Protein AF-A0A1B1ZU40-F1 (afdb_monomer)

Sequence (87 aa):
MRTSARVVVLGAAALVVGLALPGAALAAPAQPEPPLTPADKAAQYACLQENLDLGTLPRQAIENPVAFSADVANAAQICEPVRAPVS

pLDDT: mean 71.31, std 21.22, range [35.75, 97.12]

Mean predicted aligned error: 16.48 Å

Foldseek 3Di:
DDDDDDDDDDDDDDDDDDDPDPDCPPPDPPDPDPDQDPVLVVQLVVLLVVQDPPVCLVVCCVVPVPVSVVSVVVSCVVSVVSNDPPD

Solvent-accessible surface area (backbone atoms only — not comparable to full-atom values): 5885 Å² total; per-residue (Å²): 142,82,90,79,88,79,89,80,91,84,78,94,77,86,82,90,75,86,80,88,64,92,77,77,72,80,76,67,80,78,71,82,76,80,81,81,48,75,66,42,50,52,52,35,51,51,45,40,59,76,62,40,64,78,87,51,45,71,57,35,47,72,79,37,49,67,60,38,51,49,51,54,53,49,35,47,64,70,32,48,62,56,70,49,78,83,126

Structure (mmCIF, N/CA/C/O backbone):
data_AF-A0A1B1ZU40-F1
#
_entry.id   AF-A0A1B1ZU40-F1
#
loop_
_atom_site.group_PDB
_atom_site.id
_atom_site.type_symbol
_atom_site.label_atom_id
_atom_site.label_alt_id
_atom_site.label_comp_id
_atom_site.label_asym_id
_atom_site.label_entity_id
_atom_site.label_seq_id
_atom_site.pdbx_PDB_ins_code
_atom_site.Cartn_x
_atom_site.Cartn_y
_atom_site.Cartn_z
_atom_site.occupancy
_atom_site.B_iso_or_equiv
_atom_site.auth_seq_id
_atom_site.auth_comp_id
_atom_site.auth_asym_id
_atom_site.auth_atom_id
_atom_site.pdbx_PDB_model_num
ATOM 1 N N . MET A 1 1 ? -17.580 45.134 34.539 1.00 48.06 1 MET A N 1
ATOM 2 C CA . MET A 1 1 ? -18.722 45.869 33.952 1.00 48.06 1 MET A CA 1
ATOM 3 C C . MET A 1 1 ? -18.216 46.857 32.911 1.00 48.06 1 MET A C 1
ATOM 5 O O . MET A 1 1 ? -17.537 47.799 33.290 1.00 48.06 1 MET A O 1
ATOM 9 N N . ARG A 1 2 ? -18.521 46.618 31.630 1.00 45.34 2 ARG A N 1
ATOM 10 C CA . ARG A 1 2 ? -18.890 47.610 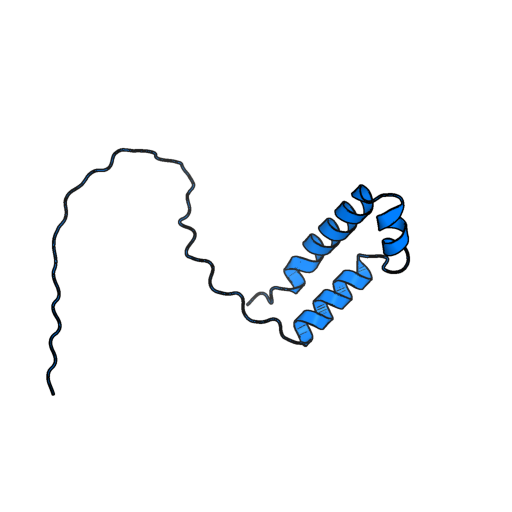30.598 1.00 45.34 2 ARG A CA 1
ATOM 11 C C . ARG A 1 2 ? -19.045 46.871 29.268 1.00 45.34 2 ARG A C 1
ATOM 13 O O . ARG A 1 2 ? -18.108 46.680 28.508 1.00 45.34 2 ARG A O 1
ATOM 20 N N . THR A 1 3 ? -20.266 46.405 29.063 1.00 46.53 3 THR A N 1
ATOM 21 C CA . THR A 1 3 ? -20.861 46.037 27.782 1.00 46.53 3 THR A CA 1
ATOM 22 C C . THR A 1 3 ? -20.719 47.199 26.800 1.00 46.53 3 THR A C 1
ATOM 24 O O . THR A 1 3 ? -20.923 48.345 27.199 1.00 46.53 3 THR A O 1
ATOM 27 N N . SER A 1 4 ? -20.449 46.926 25.523 1.00 45.47 4 SER A N 1
ATOM 28 C CA . SER A 1 4 ? -20.892 47.776 24.408 1.00 45.47 4 SER A CA 1
ATOM 29 C C . SER A 1 4 ? -20.839 46.990 23.104 1.00 45.47 4 SER A C 1
ATOM 31 O O . SER A 1 4 ? -19.806 46.898 22.448 1.00 45.47 4 SER A O 1
ATOM 33 N N . ALA A 1 5 ? -21.990 46.426 22.746 1.00 47.94 5 ALA A N 1
ATOM 34 C CA . ALA A 1 5 ? -22.307 46.055 21.380 1.00 47.94 5 ALA A CA 1
ATOM 35 C C . ALA A 1 5 ? -22.390 47.324 20.518 1.00 47.94 5 ALA A C 1
ATOM 37 O O . ALA A 1 5 ? -22.955 48.332 20.947 1.00 47.94 5 ALA A O 1
ATOM 38 N N . ARG A 1 6 ? -21.881 47.262 19.287 1.00 50.25 6 ARG A N 1
ATOM 39 C CA . ARG A 1 6 ? -22.283 48.173 18.213 1.00 50.25 6 ARG A CA 1
ATOM 40 C C . ARG A 1 6 ? -22.558 47.352 16.965 1.00 50.25 6 ARG A C 1
ATOM 42 O O . ARG A 1 6 ? -21.649 46.937 16.259 1.00 50.25 6 ARG A O 1
ATOM 49 N N . VAL A 1 7 ? -23.845 47.111 16.753 1.00 43.44 7 VAL A N 1
ATOM 50 C CA . VAL A 1 7 ? -24.423 46.760 15.461 1.00 43.44 7 VAL A CA 1
ATOM 51 C C . VAL A 1 7 ? -24.301 47.995 14.570 1.00 43.44 7 VAL A C 1
ATOM 53 O O . VAL A 1 7 ? -24.740 49.075 14.961 1.00 43.44 7 VAL A O 1
ATOM 56 N N . VAL A 1 8 ? -23.713 47.841 13.386 1.00 48.09 8 VAL A N 1
ATOM 57 C CA . VAL A 1 8 ? -23.805 48.823 12.302 1.00 48.09 8 VAL A CA 1
ATOM 58 C C . VAL A 1 8 ? -24.371 48.091 11.093 1.00 48.09 8 VAL A C 1
ATOM 60 O O . VAL A 1 8 ? -23.723 47.225 10.516 1.00 48.09 8 VAL A O 1
ATOM 63 N N . VAL A 1 9 ? -25.618 48.423 10.767 1.00 46.59 9 VAL A N 1
ATOM 64 C CA . VAL A 1 9 ? -26.326 48.032 9.545 1.00 46.59 9 VAL A CA 1
ATOM 65 C C . VAL A 1 9 ? -26.078 49.122 8.507 1.00 46.59 9 VAL A C 1
ATOM 67 O O . VAL A 1 9 ? -26.482 50.253 8.744 1.00 46.59 9 VAL A O 1
ATOM 70 N N . LEU A 1 10 ? -25.446 48.786 7.382 1.00 43.66 10 LEU A N 1
ATOM 71 C CA . LEU A 1 10 ? -25.318 49.573 6.141 1.00 43.66 10 LEU A CA 1
ATOM 72 C C . LEU A 1 10 ? -24.888 48.558 5.066 1.00 43.66 10 LEU A C 1
ATOM 74 O O . LEU A 1 10 ? -23.897 47.872 5.265 1.00 43.66 10 LEU A O 1
ATOM 78 N N . GLY A 1 11 ? -25.522 48.339 3.925 1.00 35.75 11 GLY A N 1
ATOM 79 C CA . GLY A 1 11 ? -26.703 48.880 3.279 1.00 35.75 11 GLY A CA 1
ATOM 80 C C . GLY A 1 11 ? -26.872 48.061 1.991 1.00 35.75 11 GLY A C 1
ATOM 81 O O . GLY A 1 11 ? -25.895 47.576 1.420 1.00 35.75 11 GLY A O 1
ATOM 82 N N . ALA A 1 12 ? -28.108 47.847 1.561 1.00 48.75 12 ALA A N 1
ATOM 83 C CA . ALA A 1 12 ? -28.390 47.247 0.267 1.00 48.75 12 ALA A CA 1
ATOM 84 C C . ALA A 1 12 ? -27.994 48.227 -0.850 1.00 48.75 12 ALA A C 1
ATOM 86 O O . ALA A 1 12 ? -28.522 49.334 -0.877 1.00 48.75 12 ALA A O 1
ATOM 87 N N . ALA A 1 13 ? -27.116 47.830 -1.774 1.00 41.88 13 ALA A N 1
ATOM 88 C CA . ALA A 1 13 ? -27.081 48.374 -3.134 1.00 41.88 13 ALA A CA 1
ATOM 89 C C . ALA A 1 13 ? -26.226 47.489 -4.052 1.00 41.88 13 ALA A C 1
ATOM 91 O O . ALA A 1 13 ? -25.061 47.211 -3.789 1.00 41.88 13 ALA A O 1
ATOM 92 N N . ALA A 1 14 ? -26.871 47.041 -5.121 1.00 47.62 14 ALA A N 1
ATOM 93 C CA . ALA A 1 14 ? -26.398 46.162 -6.173 1.00 47.62 14 ALA A CA 1
ATOM 94 C C . ALA A 1 14 ? -25.105 46.605 -6.878 1.00 47.62 14 ALA A C 1
ATOM 96 O O . ALA A 1 14 ? -24.924 47.781 -7.175 1.00 47.62 14 ALA A O 1
ATOM 97 N N . LEU A 1 15 ? -24.316 45.617 -7.306 1.00 37.88 15 LEU A N 1
ATOM 98 C CA . LEU A 1 15 ? -23.742 45.574 -8.653 1.00 37.88 15 LEU A CA 1
ATOM 99 C C . LEU A 1 15 ? -23.509 44.108 -9.024 1.00 37.88 15 LEU A C 1
ATOM 101 O O . LEU A 1 15 ? -22.465 43.512 -8.779 1.00 37.88 15 LEU A O 1
ATOM 105 N N . VAL A 1 16 ? -24.561 43.518 -9.582 1.00 51.47 16 VAL A N 1
ATOM 106 C CA . VAL A 1 16 ? -24.490 42.264 -10.323 1.00 51.47 16 VAL A CA 1
ATOM 107 C C . VAL A 1 16 ? -23.918 42.633 -11.691 1.00 51.47 16 VAL A C 1
ATOM 109 O O . VAL A 1 16 ? -24.612 43.231 -12.509 1.00 51.47 16 VAL A O 1
ATOM 112 N N . VAL A 1 17 ? -22.644 42.332 -11.933 1.00 42.59 17 VAL A N 1
ATOM 113 C CA . VAL A 1 17 ? -22.097 42.234 -13.291 1.00 42.59 17 VAL A CA 1
ATOM 114 C C . VAL A 1 17 ? -21.659 40.794 -13.456 1.00 42.59 17 VAL A C 1
ATOM 116 O O . VAL A 1 17 ? -20.882 40.261 -12.669 1.00 42.59 17 VAL A O 1
ATOM 119 N N . GLY A 1 18 ? -22.315 40.148 -14.411 1.00 50.81 18 GLY A N 1
ATOM 120 C CA . GLY A 1 18 ? -22.421 38.711 -14.509 1.00 50.81 18 GLY A CA 1
ATOM 121 C C . GLY A 1 18 ? -21.116 37.999 -14.826 1.00 50.81 18 GLY A C 1
ATOM 122 O O . GLY A 1 18 ? -20.293 38.468 -15.602 1.00 50.81 18 GLY A O 1
ATOM 123 N N . LEU A 1 19 ? -21.036 36.795 -14.275 1.00 40.25 19 LEU A N 1
ATOM 124 C CA . LEU A 1 19 ? -20.496 35.599 -14.907 1.00 40.25 19 LEU A CA 1
ATOM 125 C C . LEU A 1 19 ? -21.267 34.437 -14.276 1.00 40.25 19 LEU A C 1
ATOM 127 O O . LEU A 1 19 ? -20.864 33.849 -13.276 1.00 40.25 19 LEU A O 1
ATOM 131 N N . ALA A 1 20 ? -22.461 34.186 -14.814 1.00 40.34 20 ALA A N 1
ATOM 132 C CA . ALA A 1 20 ? -23.254 33.016 -14.479 1.00 40.34 20 ALA A CA 1
ATOM 133 C C . ALA A 1 20 ? -22.556 31.782 -15.067 1.00 40.34 20 ALA A C 1
ATOM 135 O O . ALA A 1 20 ? -22.811 31.389 -16.202 1.00 40.34 20 ALA A O 1
ATOM 136 N N . LEU A 1 21 ? -21.639 31.200 -14.299 1.00 41.78 21 LEU A N 1
ATOM 137 C CA . LEU A 1 21 ? -21.208 29.820 -14.485 1.00 41.78 21 LEU A CA 1
ATOM 138 C C . LEU A 1 21 ? -22.276 28.924 -13.841 1.00 41.78 21 LEU A C 1
ATOM 140 O O . LEU A 1 21 ? -22.475 29.007 -12.625 1.00 41.78 21 LEU A O 1
ATOM 144 N N . PRO A 1 22 ? -22.994 28.084 -14.605 1.00 41.00 22 PRO A N 1
ATOM 145 C CA . PRO A 1 22 ? -23.876 27.098 -14.008 1.00 41.00 22 PRO A CA 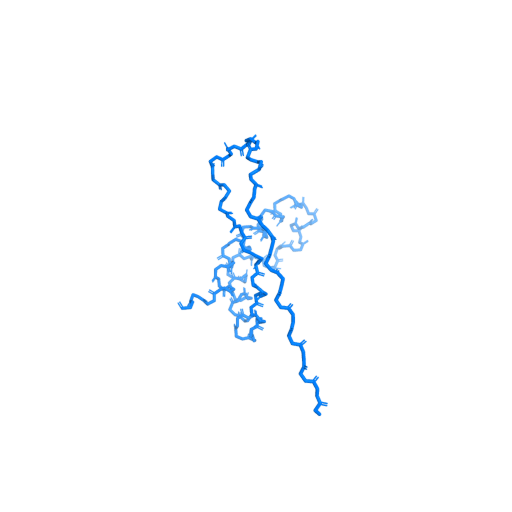1
ATOM 146 C C . PRO A 1 22 ? -23.000 26.045 -13.319 1.00 41.00 22 PRO A C 1
ATOM 148 O O . PRO A 1 22 ? -22.254 25.329 -13.979 1.00 41.00 22 PRO A O 1
ATOM 151 N N . GLY A 1 23 ? -23.072 25.968 -11.987 1.00 42.25 23 GLY A N 1
ATOM 152 C CA . GLY A 1 23 ? -22.518 24.838 -11.231 1.00 42.25 23 GLY A CA 1
ATOM 153 C C . GLY A 1 23 ? -21.444 25.147 -10.190 1.00 42.25 23 GLY A C 1
ATOM 154 O O . GLY A 1 23 ? -20.887 24.209 -9.631 1.00 42.25 23 GLY A O 1
ATOM 155 N N . ALA A 1 24 ? -21.169 26.412 -9.862 1.00 43.03 24 ALA A N 1
ATOM 156 C CA . ALA A 1 24 ? -20.402 26.727 -8.656 1.00 43.03 24 ALA A CA 1
ATOM 157 C C . ALA A 1 24 ? -21.288 26.514 -7.415 1.00 43.03 24 ALA A C 1
ATOM 159 O O . ALA A 1 24 ? -21.803 27.461 -6.821 1.00 43.03 24 ALA A O 1
ATOM 160 N N . ALA A 1 25 ? -21.501 25.250 -7.040 1.00 53.12 25 ALA A N 1
ATOM 161 C CA . ALA A 1 25 ? -21.853 24.928 -5.669 1.00 53.12 25 ALA A CA 1
ATOM 162 C C . ALA A 1 25 ? -20.765 25.560 -4.795 1.00 53.12 25 ALA A C 1
ATOM 164 O O . ALA A 1 25 ? -19.584 25.247 -4.939 1.00 53.12 25 ALA A O 1
ATOM 165 N N . LEU A 1 26 ? -21.160 26.529 -3.972 1.00 44.41 26 LEU A N 1
ATOM 166 C CA . LEU A 1 26 ? -20.297 27.176 -2.997 1.00 44.41 26 LEU A CA 1
ATOM 167 C C . LEU A 1 26 ? -19.714 26.074 -2.108 1.00 44.41 26 LEU A C 1
ATOM 169 O O . LEU A 1 26 ? -20.396 25.577 -1.214 1.00 44.41 26 LEU A O 1
ATOM 173 N N . ALA A 1 27 ? -18.482 25.652 -2.387 1.00 54.38 27 ALA A N 1
ATOM 174 C CA . ALA A 1 27 ? -17.756 24.765 -1.502 1.00 54.38 27 ALA A CA 1
ATOM 175 C C . ALA A 1 27 ? -17.546 25.542 -0.199 1.00 54.38 27 ALA A C 1
ATOM 177 O O . ALA A 1 27 ? -16.721 26.455 -0.128 1.00 54.38 27 ALA A O 1
ATOM 178 N N . ALA A 1 28 ? -18.354 25.231 0.817 1.00 57.03 28 ALA A N 1
ATOM 179 C CA . ALA A 1 28 ? -18.053 25.624 2.183 1.00 57.03 28 ALA A CA 1
ATOM 180 C C . ALA A 1 28 ? -16.611 25.182 2.491 1.00 57.03 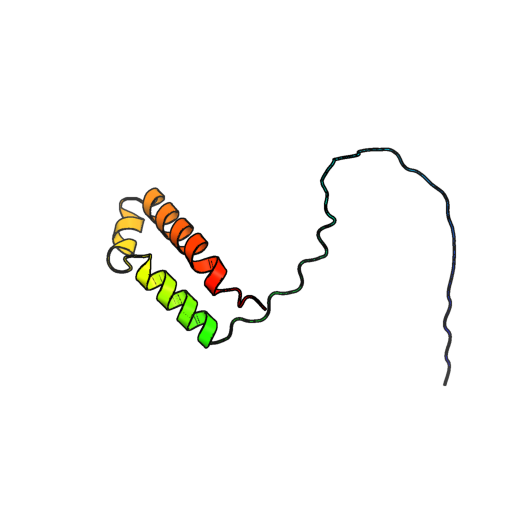28 ALA A C 1
ATOM 182 O O . ALA A 1 28 ? -16.185 24.145 1.971 1.00 57.03 28 ALA A O 1
ATOM 183 N N . PRO A 1 29 ? -15.839 25.941 3.293 1.00 58.22 29 PRO A N 1
ATOM 184 C CA . PRO A 1 29 ? -14.505 25.506 3.682 1.00 58.22 29 PRO A CA 1
ATOM 185 C C . PRO A 1 29 ? -14.612 24.084 4.233 1.00 58.22 29 PRO A C 1
ATOM 187 O O . PRO A 1 29 ? -15.414 23.842 5.143 1.00 58.22 29 PRO A O 1
ATOM 190 N N . ALA A 1 30 ? -13.871 23.151 3.626 1.00 65.81 30 ALA A N 1
ATOM 191 C CA . ALA A 1 30 ? -13.868 21.757 4.039 1.00 65.81 30 ALA A CA 1
ATOM 192 C C . ALA A 1 30 ? -13.626 21.720 5.551 1.00 65.81 30 ALA A C 1
ATOM 194 O O . ALA A 1 30 ? -12.630 22.262 6.040 1.00 65.81 30 ALA A O 1
ATOM 195 N N . GLN A 1 31 ? -14.588 21.176 6.299 1.00 59.69 31 GLN A N 1
ATOM 196 C CA . GLN A 1 31 ? -14.403 20.966 7.729 1.00 59.69 31 GLN A CA 1
ATOM 197 C C . GLN A 1 31 ? -13.157 20.083 7.900 1.00 59.69 31 GLN A C 1
ATOM 199 O O . GLN A 1 31 ? -12.994 19.148 7.111 1.00 59.69 31 GLN A O 1
ATOM 204 N N . PRO A 1 32 ? -12.265 20.367 8.868 1.00 64.06 32 PRO A N 1
ATOM 205 C CA . PRO A 1 32 ? -11.103 19.523 9.109 1.00 64.06 32 PRO A CA 1
ATOM 206 C C . PRO A 1 32 ? -11.556 18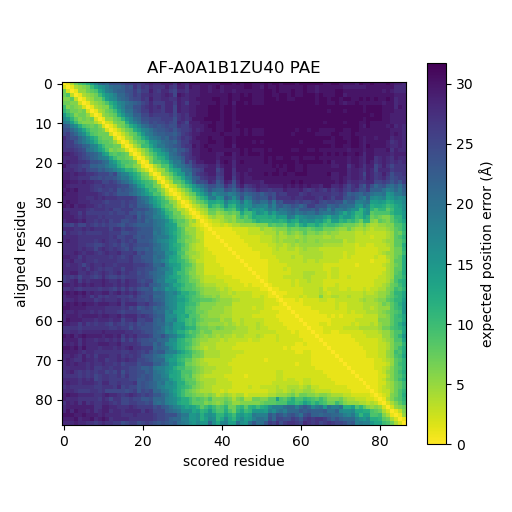.072 9.279 1.00 64.06 32 PRO A C 1
ATOM 208 O O . PRO A 1 32 ? -12.432 17.799 10.102 1.00 64.06 32 PRO A O 1
ATOM 211 N N . GLU A 1 33 ? -10.994 17.157 8.485 1.00 66.81 33 GLU A N 1
ATOM 212 C CA . GLU A 1 33 ? -11.308 15.737 8.623 1.00 66.81 33 GLU A CA 1
ATOM 213 C C . GLU A 1 33 ? -10.976 15.282 10.056 1.00 66.81 33 GLU A C 1
ATOM 215 O O . GLU A 1 33 ? -9.933 15.676 10.599 1.00 66.81 33 GLU A O 1
ATOM 220 N N . PRO A 1 34 ? -11.840 14.471 10.694 1.00 67.00 34 PRO A N 1
ATOM 221 C CA . PRO A 1 34 ? -11.541 13.923 12.005 1.00 67.00 34 PRO A CA 1
ATOM 222 C C . PRO A 1 34 ? -10.223 13.129 11.964 1.00 67.00 34 PRO A C 1
ATOM 224 O O . PRO A 1 34 ? -9.898 12.497 10.953 1.00 67.00 34 PRO A O 1
ATOM 227 N N . PRO A 1 35 ? -9.429 13.161 13.048 1.00 70.25 35 PRO 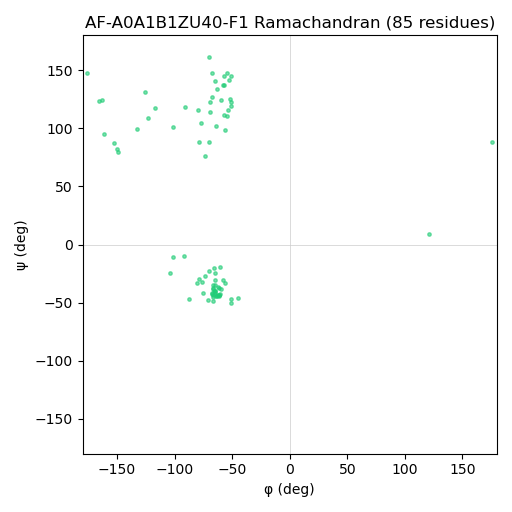A N 1
ATOM 228 C CA . PRO A 1 35 ? -8.172 12.434 13.094 1.00 70.25 35 PRO A CA 1
ATOM 229 C C . PRO A 1 35 ? -8.432 10.930 12.981 1.00 70.25 35 PRO A C 1
ATOM 231 O O . PRO A 1 35 ? -9.283 10.388 13.683 1.00 70.25 35 PRO A O 1
ATOM 234 N N . LEU A 1 36 ? -7.657 10.255 12.130 1.00 71.81 36 LEU A N 1
ATOM 235 C CA . LEU A 1 36 ? -7.754 8.807 11.954 1.00 71.81 36 LEU A CA 1
ATOM 236 C C . LEU A 1 36 ? -7.475 8.075 13.262 1.00 71.81 36 LEU A C 1
ATOM 238 O O . LEU A 1 36 ? -6.391 8.219 13.846 1.00 71.81 36 LEU A O 1
ATOM 242 N N . THR A 1 37 ? -8.426 7.246 13.685 1.00 83.75 37 THR A N 1
ATOM 243 C CA . THR A 1 37 ? -8.241 6.376 14.840 1.00 83.75 37 THR A CA 1
ATOM 244 C C . THR A 1 37 ? -7.239 5.261 14.508 1.00 83.75 37 THR A C 1
ATOM 246 O O . THR A 1 37 ? -6.980 4.965 13.336 1.00 83.75 37 THR A O 1
ATOM 249 N N . PRO A 1 38 ? -6.647 4.595 15.515 1.00 84.56 38 PRO A N 1
ATOM 250 C CA . PRO A 1 38 ? -5.812 3.420 15.276 1.00 84.56 38 PRO A CA 1
ATOM 251 C C . PRO A 1 38 ? -6.531 2.304 14.500 1.00 84.56 38 PRO A C 1
ATOM 253 O O . PRO A 1 38 ? -5.895 1.624 13.698 1.00 84.56 38 PRO A O 1
ATOM 256 N N . ALA A 1 39 ? -7.844 2.144 14.701 1.00 82.19 39 ALA A N 1
ATOM 257 C CA . ALA A 1 39 ? -8.656 1.170 13.976 1.00 82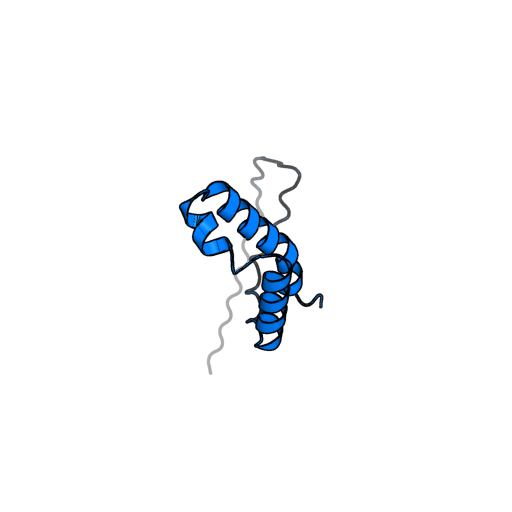.19 39 ALA A CA 1
ATOM 258 C C . ALA A 1 39 ? -8.782 1.535 12.488 1.00 82.19 39 ALA A C 1
ATOM 260 O O . ALA A 1 39 ? -8.572 0.677 11.634 1.00 82.19 39 ALA A O 1
ATOM 261 N N . ASP A 1 40 ? -9.002 2.814 12.172 1.00 82.75 40 ASP A N 1
ATOM 262 C CA . ASP A 1 40 ? -9.092 3.288 10.782 1.00 82.75 40 ASP A CA 1
ATOM 263 C C . ASP A 1 40 ? -7.763 3.122 10.040 1.00 82.75 40 ASP A C 1
ATOM 265 O O . ASP A 1 40 ? -7.731 2.812 8.849 1.00 82.75 40 ASP A O 1
ATOM 269 N N . LYS A 1 41 ? -6.638 3.303 10.744 1.00 82.94 41 LYS A N 1
ATOM 270 C CA . LYS A 1 41 ? -5.302 3.058 10.185 1.00 82.94 41 LYS A CA 1
ATOM 271 C C . LYS A 1 41 ? -5.069 1.577 9.905 1.00 82.94 41 LYS A C 1
ATOM 273 O O . LYS A 1 41 ? -4.512 1.245 8.863 1.00 82.94 41 LYS A O 1
ATOM 278 N N . ALA A 1 42 ? -5.493 0.698 10.813 1.00 86.62 42 ALA A N 1
ATOM 279 C CA . ALA A 1 42 ? -5.384 -0.744 10.620 1.00 86.62 42 ALA A CA 1
ATOM 280 C C . ALA A 1 42 ? -6.245 -1.221 9.439 1.00 86.62 42 ALA A C 1
ATOM 282 O O . ALA A 1 42 ? -5.764 -1.998 8.618 1.00 86.62 42 ALA A O 1
ATOM 283 N N . ALA A 1 43 ? -7.470 -0.705 9.307 1.00 86.94 43 ALA A N 1
ATOM 284 C CA . ALA A 1 43 ? -8.361 -1.018 8.192 1.00 86.94 43 ALA A CA 1
ATOM 285 C C . ALA A 1 43 ? -7.799 -0.532 6.844 1.00 86.94 43 ALA A C 1
ATOM 287 O O . ALA A 1 43 ? -7.777 -1.289 5.875 1.00 86.94 43 ALA A O 1
ATOM 288 N N . GLN A 1 44 ? -7.262 0.692 6.788 1.00 85.44 44 GLN A N 1
ATOM 289 C CA . GLN A 1 44 ? -6.584 1.201 5.590 1.00 85.44 44 GLN A CA 1
ATOM 290 C C . GLN A 1 44 ? -5.356 0.367 5.226 1.00 85.44 44 GLN A C 1
ATOM 292 O O . GLN A 1 44 ? -5.154 0.040 4.060 1.00 85.44 44 GLN A O 1
ATOM 297 N N . TYR A 1 45 ? -4.544 -0.006 6.215 1.00 87.44 45 TYR A N 1
ATOM 298 C CA . TYR A 1 45 ? -3.356 -0.812 5.966 1.00 87.44 45 TYR A CA 1
ATOM 299 C C . TYR A 1 45 ? -3.710 -2.219 5.468 1.00 87.44 45 TYR A C 1
ATOM 301 O O . TYR A 1 45 ? -3.081 -2.700 4.530 1.00 87.44 45 TYR A O 1
ATOM 309 N N . ALA A 1 46 ? -4.752 -2.842 6.025 1.00 91.00 46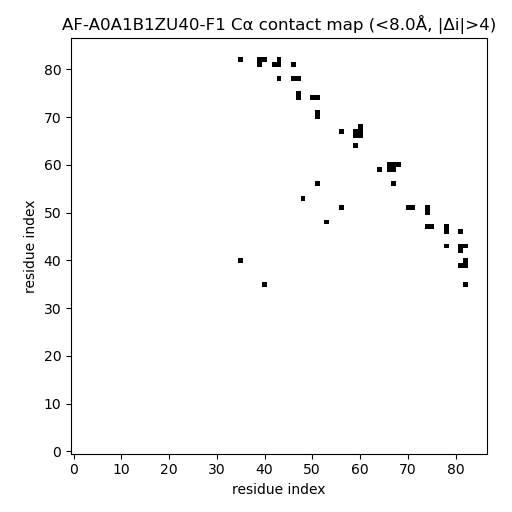 ALA A N 1
ATOM 310 C CA . ALA A 1 46 ? -5.265 -4.121 5.542 1.00 91.00 46 ALA A CA 1
ATOM 311 C C . ALA A 1 46 ? -5.773 -4.023 4.092 1.00 91.00 46 ALA A C 1
ATOM 313 O O . ALA A 1 46 ? -5.422 -4.861 3.267 1.00 91.00 46 ALA A O 1
ATOM 314 N N . CYS A 1 47 ? -6.514 -2.961 3.753 1.00 91.06 47 CYS A N 1
ATOM 315 C CA . CYS A 1 47 ? -6.969 -2.721 2.382 1.00 91.06 47 CYS A CA 1
ATOM 316 C C . CYS A 1 47 ? -5.794 -2.569 1.402 1.00 91.06 47 CYS A C 1
ATOM 318 O O . CYS A 1 47 ? -5.799 -3.164 0.324 1.00 91.06 47 CYS A O 1
ATOM 320 N N . LEU A 1 48 ? -4.748 -1.831 1.789 1.00 91.25 48 LEU A N 1
ATOM 321 C CA . LEU A 1 48 ? -3.544 -1.686 0.968 1.00 91.25 48 LEU A CA 1
ATOM 322 C C . LEU A 1 48 ? -2.805 -3.016 0.792 1.00 91.25 48 LEU A C 1
ATOM 324 O O . LEU A 1 48 ? -2.342 -3.294 -0.305 1.00 91.25 48 LEU A O 1
ATOM 328 N N . GLN A 1 49 ? -2.713 -3.849 1.831 1.00 92.00 49 GLN A N 1
ATOM 329 C CA . GLN A 1 49 ? -2.092 -5.176 1.731 1.00 92.00 49 GLN A CA 1
ATOM 330 C C . GLN A 1 49 ? -2.849 -6.130 0.800 1.00 92.00 49 GLN A C 1
ATOM 332 O O . GLN A 1 49 ? -2.230 -6.993 0.188 1.00 92.00 49 GLN A O 1
ATOM 337 N N . GLU A 1 50 ? -4.170 -5.985 0.694 1.00 93.12 50 GLU A N 1
ATOM 338 C CA . GLU A 1 50 ? -4.991 -6.799 -0.205 1.00 93.12 50 GLU A CA 1
ATOM 339 C C . GLU A 1 50 ? -4.863 -6.354 -1.672 1.00 93.12 50 GLU A C 1
ATOM 341 O O . GLU A 1 50 ? -4.926 -7.178 -2.580 1.00 93.12 50 GLU A O 1
ATOM 346 N N . ASN A 1 51 ? -4.649 -5.054 -1.904 1.00 90.88 51 ASN A N 1
ATOM 347 C CA . ASN A 1 51 ? -4.640 -4.453 -3.242 1.00 90.88 51 ASN A CA 1
ATOM 348 C C . ASN A 1 51 ? -3.238 -4.180 -3.806 1.00 90.88 51 ASN A C 1
ATOM 350 O O . ASN A 1 51 ? -3.108 -3.863 -4.987 1.00 90.88 51 ASN A O 1
ATOM 354 N N . LEU A 1 52 ? -2.189 -4.289 -2.988 1.00 92.81 52 LEU A N 1
ATOM 355 C CA . LEU A 1 52 ? -0.805 -4.086 -3.399 1.00 92.81 52 LEU A CA 1
ATOM 356 C C . LEU A 1 52 ? 0.057 -5.289 -3.039 1.00 92.81 52 LEU A C 1
ATOM 358 O O . LEU A 1 52 ? 0.124 -5.711 -1.885 1.00 92.81 52 LEU A O 1
ATOM 362 N N . ASP A 1 53 ? 0.837 -5.757 -4.010 1.00 91.88 53 ASP A N 1
ATOM 363 C CA . ASP A 1 53 ? 1.918 -6.693 -3.736 1.00 91.88 53 ASP A CA 1
ATOM 364 C C . ASP A 1 53 ? 3.137 -5.941 -3.181 1.00 91.88 53 ASP A C 1
ATOM 366 O O . ASP A 1 53 ? 4.051 -5.516 -3.896 1.00 91.88 53 ASP A O 1
ATOM 370 N N . LEU A 1 54 ? 3.148 -5.785 -1.857 1.00 88.75 54 LEU A N 1
ATOM 371 C CA . LEU A 1 54 ? 4.234 -5.133 -1.126 1.00 88.75 54 LEU A CA 1
ATOM 372 C C . LEU A 1 54 ? 5.591 -5.843 -1.304 1.00 88.75 54 LEU A C 1
ATOM 374 O O . LEU A 1 54 ? 6.630 -5.230 -1.059 1.00 88.75 54 LEU A O 1
ATOM 378 N N . GLY A 1 55 ? 5.605 -7.114 -1.728 1.00 92.06 55 GLY A N 1
ATOM 379 C CA . GLY A 1 55 ? 6.828 -7.874 -1.978 1.00 92.06 55 GLY A CA 1
ATOM 380 C C . GLY A 1 55 ? 7.497 -7.535 -3.311 1.00 92.06 55 GLY A C 1
ATOM 381 O O . GLY A 1 55 ? 8.723 -7.616 -3.424 1.00 92.06 55 GLY A O 1
ATOM 382 N N . THR A 1 56 ? 6.725 -7.131 -4.321 1.00 92.38 56 THR A N 1
ATOM 383 C CA . THR A 1 56 ? 7.244 -6.813 -5.663 1.00 92.38 56 THR A CA 1
ATOM 384 C C . THR A 1 56 ? 7.320 -5.316 -5.946 1.00 92.38 56 THR A C 1
ATOM 386 O O . THR A 1 56 ? 8.202 -4.900 -6.705 1.00 92.38 56 THR A O 1
ATOM 389 N N . LEU A 1 57 ? 6.510 -4.503 -5.261 1.00 91.56 57 LEU A N 1
ATOM 390 C CA . LEU A 1 57 ? 6.493 -3.039 -5.352 1.00 91.56 57 LEU A CA 1
ATOM 391 C C . LEU A 1 57 ? 7.882 -2.373 -5.325 1.00 91.56 57 LEU A C 1
ATOM 393 O O . LEU A 1 57 ? 8.130 -1.522 -6.179 1.00 91.56 57 LEU A O 1
ATOM 397 N N . PRO A 1 58 ? 8.826 -2.729 -4.424 1.00 93.56 58 PRO A N 1
ATOM 398 C CA . PRO A 1 58 ? 10.135 -2.070 -4.384 1.00 93.56 58 PRO A CA 1
ATOM 399 C C . PRO A 1 58 ? 10.950 -2.257 -5.666 1.00 93.56 58 PRO A C 1
ATOM 401 O O . PRO A 1 58 ? 11.639 -1.343 -6.110 1.00 93.56 58 PRO A O 1
ATOM 404 N N . ARG A 1 59 ? 10.860 -3.440 -6.280 1.00 94.88 59 ARG A N 1
ATOM 405 C CA . ARG A 1 59 ? 11.524 -3.734 -7.553 1.00 94.88 59 ARG A CA 1
ATOM 406 C C . ARG A 1 59 ? 10.795 -3.061 -8.713 1.00 94.88 59 ARG A C 1
ATOM 408 O O . ARG A 1 59 ? 11.441 -2.449 -9.558 1.00 94.88 59 ARG A O 1
ATOM 415 N N . GLN A 1 60 ? 9.464 -3.084 -8.699 1.00 94.94 60 GLN A N 1
ATOM 416 C CA . GLN A 1 60 ? 8.640 -2.386 -9.684 1.00 94.94 60 GLN A CA 1
ATOM 417 C C . GLN A 1 60 ? 8.900 -0.872 -9.691 1.00 94.94 60 GLN A C 1
ATOM 419 O O . GLN A 1 60 ? 8.976 -0.281 -10.760 1.00 94.94 60 GLN A O 1
ATOM 424 N N . ALA A 1 61 ? 9.112 -0.249 -8.529 1.00 93.44 61 ALA A N 1
ATOM 425 C CA . ALA A 1 61 ? 9.440 1.174 -8.424 1.00 93.44 61 ALA A CA 1
ATOM 426 C C . ALA A 1 61 ? 10.719 1.556 -9.192 1.00 93.44 61 ALA A C 1
ATOM 428 O O . ALA A 1 61 ? 10.835 2.679 -9.678 1.00 93.44 61 ALA A O 1
ATOM 429 N N . ILE A 1 62 ? 11.669 0.621 -9.304 1.00 96.06 62 ILE A N 1
ATOM 430 C CA . ILE A 1 62 ? 12.950 0.812 -9.995 1.00 96.06 62 ILE A CA 1
ATOM 431 C C . ILE A 1 62 ? 12.809 0.483 -11.485 1.00 96.06 62 ILE A C 1
ATOM 433 O O . ILE A 1 62 ? 13.270 1.242 -12.334 1.00 96.06 62 ILE A O 1
ATOM 437 N N . GLU A 1 63 ? 12.179 -0.648 -11.807 1.00 97.12 63 GLU A N 1
ATOM 438 C CA . GLU A 1 63 ? 12.097 -1.174 -13.176 1.00 97.12 63 GLU A CA 1
ATOM 439 C C . GLU A 1 63 ? 11.003 -0.491 -14.013 1.00 97.12 63 GLU A C 1
ATOM 441 O O . GLU A 1 63 ? 11.155 -0.326 -15.223 1.00 97.12 63 GLU A O 1
ATOM 446 N N . ASN A 1 64 ? 9.898 -0.088 -13.382 1.00 95.88 64 ASN A N 1
ATOM 447 C CA . ASN A 1 64 ? 8.753 0.545 -14.029 1.00 95.88 64 ASN A CA 1
ATOM 448 C C . ASN A 1 64 ? 8.031 1.532 -1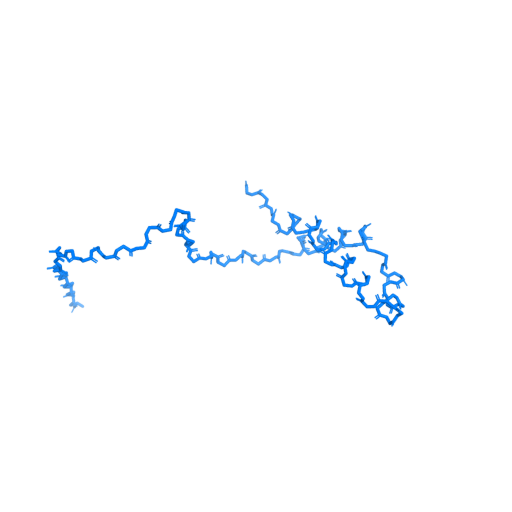3.081 1.00 95.88 64 ASN A C 1
ATOM 450 O O . ASN A 1 64 ? 6.966 1.222 -12.533 1.00 95.88 64 ASN A O 1
ATOM 454 N N . PRO A 1 65 ? 8.568 2.755 -12.911 1.00 93.19 65 PRO A N 1
ATOM 455 C CA . PRO A 1 65 ? 8.019 3.748 -11.984 1.00 93.19 65 PRO A CA 1
ATOM 456 C C . PRO A 1 65 ? 6.613 4.236 -12.369 1.00 93.19 65 PRO A C 1
ATOM 458 O O . PRO A 1 65 ? 5.852 4.680 -11.507 1.00 93.19 65 PRO A O 1
ATOM 461 N N . VAL A 1 66 ? 6.245 4.149 -13.653 1.00 96.88 66 VAL A N 1
ATOM 462 C CA . VAL A 1 66 ? 4.906 4.524 -14.131 1.00 96.88 66 VAL A CA 1
ATOM 463 C C . VAL A 1 66 ? 3.874 3.501 -13.667 1.00 96.88 66 VAL A C 1
ATOM 465 O O . VAL A 1 66 ? 2.853 3.893 -13.109 1.00 96.88 66 VAL A O 1
ATOM 468 N N . ALA A 1 67 ? 4.158 2.205 -13.836 1.00 93.88 67 ALA A N 1
ATOM 469 C CA . ALA A 1 67 ? 3.282 1.144 -13.342 1.00 93.88 67 ALA A CA 1
ATOM 470 C C . ALA A 1 67 ? 3.181 1.171 -11.813 1.00 93.88 67 ALA A C 1
ATOM 472 O O . ALA A 1 67 ? 2.076 1.157 -11.288 1.00 93.88 67 ALA A O 1
ATOM 473 N N . PHE A 1 68 ? 4.307 1.346 -11.110 1.00 95.62 68 PHE A N 1
ATOM 474 C CA . PHE A 1 68 ? 4.314 1.559 -9.658 1.00 95.62 68 PHE A CA 1
ATOM 475 C C . PHE A 1 68 ? 3.352 2.682 -9.239 1.00 95.62 68 PHE A C 1
ATOM 477 O O . PHE A 1 68 ? 2.517 2.504 -8.356 1.00 95.62 68 PHE A O 1
ATOM 484 N N . SER A 1 69 ? 3.448 3.845 -9.891 1.00 94.06 69 SER A N 1
ATOM 485 C CA . SER A 1 69 ? 2.619 5.004 -9.546 1.00 94.06 69 SER A CA 1
ATOM 486 C C . SER A 1 69 ? 1.140 4.751 -9.841 1.00 94.06 69 SER A C 1
ATOM 488 O O . SER A 1 69 ? 0.285 5.184 -9.072 1.00 94.06 69 SER A O 1
ATOM 490 N N . ALA A 1 70 ? 0.837 4.042 -10.932 1.00 95.19 70 ALA A N 1
ATOM 491 C CA . ALA A 1 70 ? -0.524 3.663 -11.290 1.00 95.19 70 ALA A CA 1
ATOM 492 C C . ALA A 1 70 ? -1.125 2.676 -10.280 1.00 95.19 70 ALA A C 1
ATOM 494 O O . ALA A 1 70 ? -2.246 2.891 -9.826 1.00 95.19 70 ALA A O 1
ATOM 495 N N . ASP A 1 71 ? -0.371 1.655 -9.875 1.00 94.19 71 ASP A N 1
ATOM 496 C CA . ASP A 1 71 ? -0.832 0.637 -8.930 1.00 94.19 71 ASP A CA 1
ATOM 497 C C . ASP A 1 71 ? -1.066 1.239 -7.540 1.00 94.19 71 ASP A C 1
ATOM 499 O O . ASP A 1 71 ? -2.116 1.022 -6.934 1.00 94.19 71 ASP A O 1
ATOM 503 N N . VAL A 1 72 ? -0.147 2.090 -7.067 1.00 93.00 72 VAL A N 1
ATOM 504 C CA . VAL A 1 72 ? -0.313 2.821 -5.801 1.00 93.00 72 VAL A CA 1
ATOM 505 C C . VAL A 1 72 ? -1.511 3.774 -5.859 1.00 93.00 72 VAL A C 1
ATOM 507 O O . VAL A 1 72 ? -2.301 3.813 -4.917 1.00 93.00 72 VAL A O 1
ATOM 510 N N . ALA A 1 73 ? -1.687 4.524 -6.952 1.00 93.25 73 ALA A N 1
ATOM 511 C CA . ALA A 1 73 ? -2.826 5.431 -7.108 1.00 93.25 73 ALA A CA 1
ATOM 512 C C . ALA A 1 73 ? -4.165 4.683 -7.212 1.00 93.25 73 ALA A C 1
ATOM 514 O O . ALA A 1 73 ? -5.181 5.165 -6.710 1.00 93.25 73 ALA A O 1
ATOM 515 N N . ASN A 1 74 ? -4.178 3.511 -7.844 1.00 93.38 74 ASN A N 1
ATOM 516 C CA . ASN A 1 74 ? -5.351 2.651 -7.925 1.00 93.38 74 ASN A CA 1
ATOM 517 C C . ASN A 1 74 ? -5.722 2.094 -6.543 1.00 93.38 74 ASN A C 1
ATOM 519 O O . ASN A 1 74 ? -6.864 2.233 -6.110 1.00 93.38 74 ASN A O 1
ATOM 523 N N . ALA A 1 75 ? -4.751 1.552 -5.804 1.00 91.69 75 ALA A N 1
ATOM 524 C CA . ALA A 1 75 ? -4.973 1.072 -4.443 1.00 91.69 75 ALA A CA 1
ATOM 525 C C . ALA A 1 75 ? -5.427 2.197 -3.498 1.00 91.69 75 ALA A C 1
ATOM 527 O O . ALA A 1 75 ? -6.311 1.987 -2.670 1.00 91.69 75 ALA A O 1
ATOM 528 N N . ALA A 1 76 ? -4.887 3.410 -3.655 1.00 88.31 76 ALA A N 1
ATOM 529 C CA . ALA A 1 76 ? -5.335 4.574 -2.898 1.00 88.31 76 ALA A CA 1
ATOM 530 C C . ALA A 1 76 ? -6.811 4.906 -3.170 1.00 88.31 76 ALA A C 1
ATOM 532 O O . ALA A 1 76 ? -7.554 5.110 -2.218 1.00 88.31 76 ALA A O 1
ATOM 533 N N . GLN A 1 77 ? -7.259 4.893 -4.430 1.00 88.31 77 GLN A N 1
ATOM 534 C CA . GLN A 1 77 ? -8.667 5.136 -4.779 1.00 88.31 77 GLN A CA 1
ATOM 535 C C . GLN A 1 77 ? -9.606 4.053 -4.233 1.00 88.31 77 GLN A C 1
ATOM 537 O O . GLN A 1 77 ? -10.689 4.366 -3.747 1.00 88.31 77 GLN A O 1
ATOM 542 N N . ILE A 1 78 ? -9.188 2.786 -4.280 1.00 89.19 78 ILE A N 1
ATOM 543 C CA . ILE A 1 78 ? -9.977 1.663 -3.753 1.00 89.19 78 ILE A CA 1
ATOM 544 C C . ILE A 1 78 ? -10.099 1.750 -2.224 1.00 89.19 78 ILE A C 1
ATOM 546 O O . ILE A 1 78 ? -11.162 1.470 -1.671 1.00 89.19 78 ILE A O 1
ATOM 550 N N . CYS A 1 79 ? -9.031 2.164 -1.539 1.00 88.75 79 CYS A N 1
ATOM 551 C CA . CYS A 1 79 ? -8.978 2.217 -0.079 1.00 88.75 79 CYS A CA 1
ATOM 552 C C . CYS A 1 79 ? -9.396 3.571 0.527 1.00 88.75 79 CYS A C 1
ATOM 554 O O . CYS A 1 79 ? -9.601 3.649 1.738 1.00 88.75 79 CYS A O 1
ATOM 556 N N . GLU A 1 80 ? -9.571 4.624 -0.276 1.00 81.75 80 GLU A N 1
ATOM 557 C CA . GLU A 1 80 ? -10.098 5.931 0.144 1.00 81.75 80 GLU A CA 1
ATOM 558 C C . GLU A 1 80 ? -11.422 5.842 0.930 1.00 81.75 80 GLU A C 1
ATOM 560 O O . GLU A 1 80 ? -11.496 6.425 2.013 1.00 81.75 80 GLU A O 1
ATOM 565 N N . PRO A 1 81 ? -12.447 5.075 0.502 1.00 75.31 81 PRO A N 1
ATOM 566 C CA . PRO A 1 81 ? -13.688 4.946 1.268 1.00 75.31 81 PRO A CA 1
ATOM 567 C C . PRO A 1 81 ? -13.519 4.232 2.618 1.00 75.31 81 PRO A C 1
ATOM 569 O O . PRO A 1 81 ? -14.343 4.435 3.502 1.00 75.31 81 PRO A O 1
ATOM 572 N N . VAL A 1 82 ? -12.451 3.452 2.835 1.00 70.62 82 VAL A N 1
ATOM 573 C CA . VAL A 1 82 ? -12.149 2.843 4.151 1.00 70.62 82 VAL A CA 1
ATOM 574 C C . VAL A 1 82 ? -11.703 3.908 5.165 1.00 70.62 82 VAL A C 1
ATOM 576 O O . VAL A 1 82 ? -11.827 3.718 6.373 1.00 70.62 82 VAL A O 1
ATOM 579 N N . ARG A 1 83 ? -11.205 5.056 4.684 1.00 60.94 83 ARG 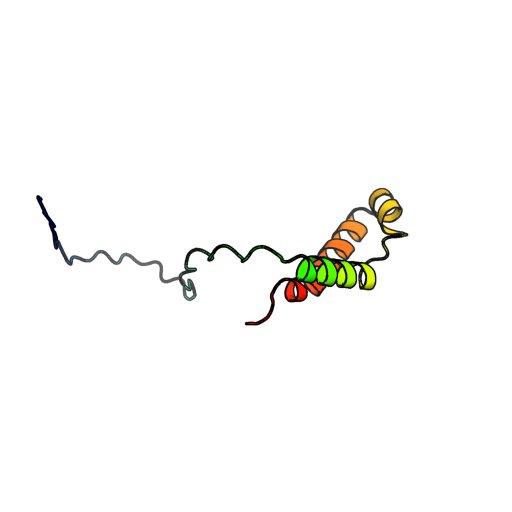A N 1
ATOM 580 C CA . ARG A 1 83 ? -10.808 6.215 5.498 1.00 60.94 83 ARG A CA 1
ATOM 581 C C . ARG A 1 83 ? -12.011 6.983 6.051 1.00 60.94 83 ARG A C 1
ATOM 583 O O . ARG A 1 83 ? -11.889 7.634 7.087 1.00 60.94 83 ARG A O 1
ATOM 590 N N . ALA A 1 84 ? -13.146 6.921 5.363 1.00 52.59 84 ALA A N 1
ATOM 591 C CA . ALA A 1 84 ? -14.367 7.593 5.760 1.00 52.59 84 ALA A CA 1
ATOM 592 C C . ALA A 1 84 ? -15.307 6.569 6.404 1.00 52.59 84 ALA A C 1
ATOM 594 O O . ALA A 1 84 ? -15.979 5.833 5.679 1.00 52.59 84 ALA A O 1
ATOM 595 N N . PRO A 1 85 ? -15.426 6.504 7.745 1.00 47.34 85 PRO A N 1
ATOM 596 C CA . PRO A 1 85 ? -16.639 5.935 8.299 1.00 47.34 85 PRO A CA 1
ATOM 597 C C . PRO A 1 85 ? -17.792 6.765 7.732 1.00 47.34 85 PRO A C 1
ATOM 599 O O . PRO A 1 85 ? -17.909 7.960 8.012 1.00 47.34 85 PRO A O 1
ATOM 602 N N . VAL A 1 86 ? -18.601 6.148 6.870 1.00 50.53 86 VAL A N 1
ATOM 603 C CA . VAL A 1 86 ? -19.928 6.665 6.558 1.00 50.53 86 VAL A CA 1
ATOM 604 C C . VAL A 1 86 ? -20.643 6.830 7.895 1.00 50.53 86 VAL A C 1
ATOM 606 O O . VAL A 1 86 ? -20.867 5.859 8.616 1.00 50.53 86 VAL A O 1
ATOM 609 N N . SER A 1 87 ? -20.862 8.091 8.257 1.00 45.56 87 SER A N 1
ATOM 610 C CA . SER A 1 87 ? -21.654 8.528 9.405 1.00 45.56 87 SER A CA 1
ATOM 611 C C . SER A 1 87 ? -23.039 7.902 9.404 1.00 45.56 87 SER A C 1
ATOM 613 O O . SER A 1 87 ? -23.653 7.934 8.310 1.00 45.56 87 SER A O 1
#

Secondary structure (DSSP, 8-state):
---------------------TT----PPPPPPPPPPHHHHHHHHHHHHHHS-TTTHHHHHHH-HHHHHHHHHHHHHHHHHHHS---

Radius of gyration: 24.58 Å; Cα contacts (8 Å, |Δi|>4): 27; chains: 1; bounding box: 41×57×49 Å